Protein AF-A0A0F7PPS0-F1 (afdb_monomer_lite)

Foldseek 3Di:
DCPPDDAQDPDDQQAPVDDPVVLCVQLVDQEAEAQQDDDDCRSHDPDDRSHDPQRYFHCHPQWTDHRPDIDHNHHSVNVVVVCVVPDDDPDGDDHDD

pLDDT: mean 84.07, std 13.5, range [44.5, 96.5]

Radius of gyration: 14.67 Å; chains: 1; bounding box: 30×31×29 Å

Structure (mmCIF, N/CA/C/O backbone):
data_AF-A0A0F7PPS0-F1
#
_entry.id   AF-A0A0F7PPS0-F1
#
loop_
_atom_site.group_PDB
_atom_site.id
_atom_site.type_symbol
_atom_site.label_atom_id
_atom_site.label_alt_id
_atom_site.label_comp_id
_atom_site.label_asym_id
_atom_site.label_entity_id
_atom_site.label_seq_id
_atom_site.pdbx_PDB_ins_code
_atom_site.Cartn_x
_atom_site.Cartn_y
_atom_site.Cartn_z
_atom_site.occupancy
_atom_site.B_iso_or_equiv
_atom_site.auth_seq_id
_atom_site.auth_comp_id
_atom_site.auth_asym_id
_atom_site.auth_atom_id
_atom_site.pdbx_PDB_model_num
ATOM 1 N N . MET A 1 1 ? -1.824 -10.178 12.443 1.00 56.28 1 MET A N 1
ATOM 2 C CA . MET A 1 1 ? -2.468 -10.982 11.378 1.00 56.28 1 MET A CA 1
ATOM 3 C C . MET A 1 1 ? -1.495 -11.593 10.350 1.00 56.28 1 MET A C 1
ATOM 5 O O . MET A 1 1 ? -1.662 -12.764 10.025 1.00 56.28 1 MET A O 1
ATOM 9 N N . PHE A 1 2 ? -0.486 -10.861 9.846 1.00 63.50 2 PHE A N 1
ATOM 10 C CA . PHE A 1 2 ? 0.463 -11.375 8.828 1.00 63.50 2 PHE A CA 1
ATOM 11 C C . PHE A 1 2 ? 1.795 -11.916 9.378 1.00 63.50 2 PHE A C 1
ATOM 13 O O . PHE A 1 2 ? 2.488 -12.662 8.692 1.00 63.50 2 PHE A O 1
ATOM 20 N N . ALA A 1 3 ? 2.156 -11.570 10.618 1.00 55.62 3 ALA A N 1
ATOM 21 C CA . ALA A 1 3 ? 3.383 -12.051 11.247 1.00 55.62 3 ALA A CA 1
ATOM 22 C C . ALA A 1 3 ? 3.367 -13.587 11.369 1.00 55.62 3 ALA A C 1
ATOM 24 O O . ALA A 1 3 ? 2.439 -14.157 11.941 1.00 55.62 3 ALA A O 1
ATOM 25 N N . GLY A 1 4 ? 4.383 -14.245 10.803 1.00 68.38 4 GLY A N 1
ATOM 26 C CA . GLY A 1 4 ? 4.528 -15.706 10.805 1.00 68.38 4 GLY A CA 1
ATOM 27 C C . GLY A 1 4 ? 3.900 -16.438 9.612 1.00 68.38 4 GLY A C 1
ATOM 28 O O . GLY A 1 4 ? 4.051 -17.654 9.519 1.00 68.38 4 GLY A O 1
ATOM 29 N N . LYS A 1 5 ? 3.234 -15.736 8.682 1.00 72.81 5 LYS A N 1
ATOM 30 C CA . LYS A 1 5 ? 2.750 -16.324 7.423 1.00 72.81 5 LYS A CA 1
ATOM 31 C C . LYS A 1 5 ? 3.677 -15.946 6.272 1.00 72.81 5 LYS A C 1
ATOM 33 O O . LYS A 1 5 ? 3.924 -14.767 6.039 1.00 72.81 5 LYS A O 1
ATOM 38 N N . VAL A 1 6 ? 4.143 -16.942 5.522 1.00 73.69 6 VAL A N 1
ATOM 39 C CA . VAL A 1 6 ? 4.791 -16.713 4.225 1.00 73.69 6 VAL A CA 1
ATOM 40 C C . VAL A 1 6 ? 3.680 -16.572 3.193 1.00 73.69 6 VAL A C 1
ATOM 42 O O . VAL A 1 6 ? 3.053 -17.557 2.810 1.00 73.69 6 VAL A O 1
ATOM 45 N N . LEU A 1 7 ? 3.388 -15.333 2.808 1.00 80.69 7 LEU A N 1
ATOM 46 C CA . LEU A 1 7 ? 2.496 -15.045 1.692 1.00 80.69 7 LEU A CA 1
ATOM 47 C C . LEU A 1 7 ? 3.328 -14.944 0.412 1.00 80.69 7 LEU A C 1
ATOM 49 O O . LEU A 1 7 ? 4.420 -14.373 0.456 1.00 80.69 7 LEU A O 1
ATOM 53 N N . PRO A 1 8 ? 2.842 -15.476 -0.717 1.00 86.12 8 PRO A N 1
ATOM 54 C CA . PRO A 1 8 ? 3.508 -15.276 -1.991 1.00 86.12 8 PRO A CA 1
ATOM 55 C C . PRO A 1 8 ? 3.441 -13.791 -2.357 1.00 86.12 8 PRO A C 1
ATOM 57 O O . PRO A 1 8 ? 2.364 -13.235 -2.569 1.00 86.12 8 PRO A O 1
ATOM 60 N N . LEU A 1 9 ? 4.604 -13.145 -2.376 1.00 88.44 9 LEU A N 1
ATOM 61 C CA . LEU A 1 9 ? 4.774 -11.771 -2.830 1.00 88.44 9 LEU A CA 1
ATOM 62 C C . LEU A 1 9 ? 5.255 -11.803 -4.276 1.00 88.44 9 LEU A C 1
ATOM 64 O O . LEU A 1 9 ? 6.084 -12.637 -4.625 1.00 88.44 9 LEU A O 1
ATOM 68 N N . ILE A 1 10 ? 4.758 -10.880 -5.095 1.00 90.88 10 ILE A N 1
ATOM 69 C CA . ILE A 1 10 ? 5.207 -10.756 -6.485 1.00 90.88 10 ILE A CA 1
ATOM 70 C C . ILE A 1 10 ? 6.548 -10.014 -6.587 1.00 90.88 10 ILE A C 1
ATOM 72 O O . ILE A 1 10 ? 7.325 -10.306 -7.479 1.00 90.88 10 ILE A O 1
ATOM 76 N N . GLY A 1 11 ? 6.864 -9.102 -5.657 1.00 90.81 11 GLY A N 1
ATOM 77 C CA . GLY A 1 11 ? 8.129 -8.362 -5.654 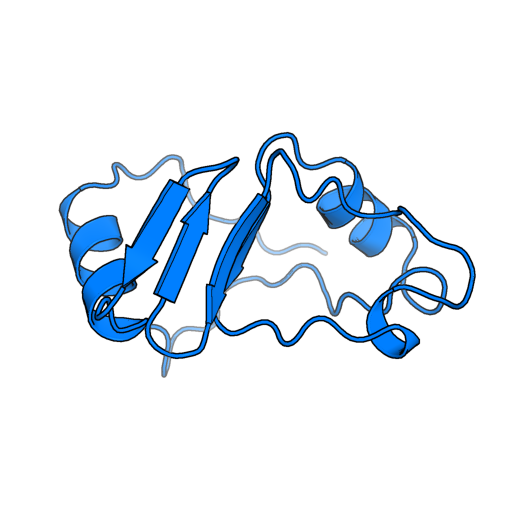1.00 90.81 11 GLY A CA 1
ATOM 78 C C . GLY A 1 11 ? 8.064 -7.047 -4.876 1.00 90.81 11 GLY A C 1
ATOM 79 O O . GLY A 1 11 ? 7.103 -6.788 -4.147 1.00 90.81 11 GLY A O 1
ATOM 80 N N . THR A 1 12 ? 9.087 -6.206 -5.051 1.00 90.88 12 THR A N 1
ATOM 81 C CA . THR A 1 12 ? 9.174 -4.867 -4.446 1.00 90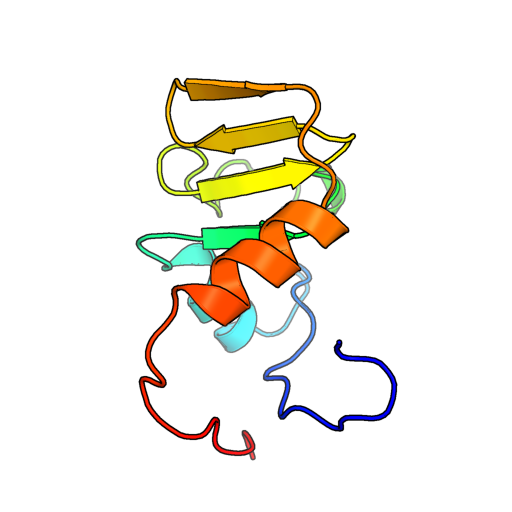.88 12 THR A CA 1
ATOM 82 C C . THR A 1 12 ? 8.913 -3.801 -5.501 1.00 90.88 12 THR A C 1
ATOM 84 O O . THR A 1 12 ? 9.631 -3.713 -6.496 1.00 90.88 12 THR A O 1
ATOM 87 N N . TYR A 1 13 ? 7.914 -2.952 -5.271 1.00 88.88 13 TYR A N 1
ATOM 88 C CA . TYR A 1 13 ? 7.664 -1.804 -6.136 1.00 88.88 13 TYR A CA 1
ATOM 89 C C . TYR A 1 13 ? 8.724 -0.717 -5.906 1.00 88.88 13 TYR A C 1
ATOM 91 O O . TYR A 1 13 ? 8.841 -0.177 -4.807 1.00 88.88 13 TYR A O 1
ATOM 99 N N . LEU A 1 14 ? 9.478 -0.395 -6.958 1.00 87.56 14 LEU A N 1
ATOM 100 C CA . LEU A 1 14 ? 10.500 0.663 -6.979 1.00 87.56 14 LEU A CA 1
ATOM 101 C C . LEU A 1 14 ? 10.231 1.681 -8.105 1.00 87.56 14 LEU A C 1
ATOM 103 O O . LEU A 1 14 ? 11.152 2.332 -8.602 1.00 87.56 14 LEU A O 1
ATOM 107 N N . GLY A 1 15 ? 8.974 1.779 -8.554 1.00 83.12 15 GLY A N 1
ATOM 108 C CA . GLY A 1 15 ? 8.599 2.556 -9.734 1.00 83.12 15 GLY A CA 1
ATOM 109 C C . GLY A 1 15 ? 9.380 2.122 -10.975 1.00 83.12 15 GLY A C 1
ATOM 110 O O . GLY A 1 15 ? 9.675 0.940 -11.162 1.00 83.12 15 GLY A O 1
ATOM 111 N N . SER A 1 16 ? 9.775 3.094 -11.797 1.00 82.00 16 SER A N 1
ATOM 112 C CA . SER A 1 16 ? 10.539 2.862 -13.030 1.00 82.00 16 SER A CA 1
ATOM 113 C C . SER A 1 16 ? 11.943 2.279 -12.817 1.00 82.00 16 SER A C 1
ATOM 115 O O . SER A 1 16 ? 12.551 1.812 -13.777 1.00 82.00 16 SER A O 1
ATOM 117 N N . ALA A 1 17 ? 12.461 2.290 -11.583 1.00 84.56 17 ALA A N 1
ATOM 118 C CA . ALA A 1 17 ? 13.747 1.687 -11.234 1.00 84.56 17 ALA A CA 1
ATOM 119 C C . ALA A 1 17 ? 13.643 0.189 -10.882 1.00 84.56 17 ALA A C 1
ATOM 121 O O . ALA A 1 17 ? 14.670 -0.458 -10.673 1.00 84.56 17 ALA A O 1
ATOM 122 N N . GLY A 1 18 ? 12.425 -0.350 -10.773 1.00 86.69 18 GLY A N 1
ATOM 123 C CA . GLY A 1 18 ? 12.170 -1.749 -10.440 1.00 86.69 18 GLY A CA 1
ATOM 124 C C . GLY A 1 18 ? 11.866 -2.629 -11.648 1.00 86.69 18 GLY A C 1
ATOM 125 O O . GLY A 1 18 ? 12.067 -2.266 -12.805 1.00 86.69 18 GLY A O 1
ATOM 126 N N . GLU A 1 19 ? 11.343 -3.817 -11.363 1.00 90.44 19 GLU A N 1
ATOM 127 C CA . GLU A 1 19 ? 10.901 -4.749 -12.394 1.00 90.44 19 GLU A CA 1
ATOM 128 C C . GLU A 1 19 ? 9.609 -4.265 -13.063 1.00 90.44 19 GLU A C 1
ATOM 130 O O . GLU A 1 19 ? 8.609 -3.985 -12.398 1.00 90.44 19 GLU A O 1
ATOM 135 N N . ALA A 1 20 ? 9.605 -4.219 -14.398 1.00 90.50 20 ALA A N 1
ATOM 136 C CA . ALA A 1 20 ? 8.499 -3.656 -15.176 1.00 90.50 20 ALA A CA 1
ATOM 137 C C . ALA A 1 20 ? 7.150 -4.346 -14.919 1.00 90.50 20 ALA A C 1
ATOM 139 O O . ALA A 1 20 ? 6.113 -3.690 -14.926 1.00 90.50 20 ALA A O 1
ATOM 140 N N . HIS A 1 21 ? 7.148 -5.658 -14.668 1.00 91.38 21 HIS A N 1
ATOM 141 C CA . HIS A 1 21 ? 5.916 -6.398 -14.397 1.00 91.38 21 HIS A CA 1
ATOM 142 C C . HIS A 1 21 ? 5.304 -6.036 -13.028 1.00 91.38 21 HIS A C 1
ATOM 144 O O . HIS A 1 21 ? 4.082 -5.997 -12.900 1.00 91.38 21 HIS A O 1
ATOM 150 N N . ILE A 1 22 ? 6.138 -5.693 -12.037 1.00 91.88 22 ILE A N 1
ATOM 151 C CA . ILE A 1 22 ? 5.700 -5.204 -10.721 1.00 91.88 22 ILE A CA 1
ATOM 152 C C . ILE A 1 22 ? 5.153 -3.791 -10.837 1.00 91.88 22 ILE A C 1
ATOM 154 O O . ILE A 1 22 ? 4.085 -3.503 -10.301 1.00 91.88 22 ILE A O 1
ATOM 158 N N . ALA A 1 23 ? 5.864 -2.922 -11.559 1.00 90.12 23 ALA A N 1
ATOM 159 C CA . ALA A 1 23 ? 5.382 -1.578 -11.845 1.00 90.12 23 ALA A CA 1
ATOM 160 C C . ALA A 1 23 ? 4.014 -1.642 -12.536 1.00 90.12 23 ALA A C 1
ATOM 162 O O . ALA A 1 23 ? 3.061 -1.052 -12.044 1.00 90.12 23 ALA A O 1
ATOM 163 N N . HIS A 1 24 ? 3.873 -2.464 -13.580 1.00 90.88 24 HIS A N 1
ATOM 164 C CA . HIS A 1 24 ? 2.603 -2.641 -14.279 1.00 90.88 24 HIS A CA 1
ATOM 165 C C . HIS A 1 24 ? 1.472 -3.103 -13.351 1.00 90.88 24 HIS A C 1
ATOM 167 O O . HIS A 1 24 ? 0.423 -2.470 -13.340 1.00 90.88 24 HIS A O 1
ATOM 173 N N . ALA A 1 25 ? 1.691 -4.139 -12.531 1.00 91.75 25 ALA A N 1
ATOM 174 C CA . ALA A 1 25 ? 0.672 -4.658 -11.613 1.00 91.75 25 ALA A CA 1
ATOM 175 C C . ALA A 1 25 ? 0.156 -3.606 -10.610 1.00 91.75 25 ALA A C 1
ATOM 177 O O . ALA A 1 25 ? -1.012 -3.640 -10.226 1.00 91.75 25 ALA A O 1
ATOM 178 N N . ILE A 1 26 ? 1.019 -2.681 -10.185 1.00 91.81 26 ILE A N 1
ATOM 179 C CA . ILE A 1 26 ? 0.668 -1.604 -9.252 1.00 91.81 26 ILE A CA 1
ATOM 180 C C . ILE A 1 26 ? 0.026 -0.418 -9.980 1.00 91.81 26 ILE A C 1
ATOM 182 O O . ILE A 1 26 ? -0.985 0.118 -9.530 1.00 91.81 26 ILE A O 1
ATOM 186 N N . GLU A 1 27 ? 0.609 0.002 -11.098 1.00 90.44 27 GLU A N 1
ATOM 187 C CA . GLU A 1 27 ? 0.234 1.214 -11.832 1.00 90.44 27 GLU A CA 1
ATOM 188 C C . GLU A 1 27 ? -1.047 1.035 -12.654 1.00 90.44 27 GLU A C 1
ATOM 190 O O . GLU A 1 27 ? -1.777 2.000 -12.876 1.00 90.44 27 GLU A O 1
ATOM 195 N N . SER A 1 28 ? -1.362 -0.194 -13.075 1.00 91.31 28 SER A N 1
ATOM 196 C CA . SER A 1 28 ? -2.589 -0.508 -13.814 1.00 91.31 28 SER A CA 1
ATOM 197 C C . SER A 1 28 ? -3.779 -0.867 -12.920 1.00 91.31 28 SER A C 1
ATOM 199 O O . SER A 1 28 ? -4.821 -1.257 -13.446 1.00 91.31 28 SER A O 1
ATOM 201 N N . ALA A 1 29 ? -3.631 -0.814 -11.593 1.00 92.00 29 ALA A N 1
ATOM 202 C CA . ALA A 1 29 ? -4.698 -1.176 -10.670 1.00 92.00 29 ALA A CA 1
ATOM 203 C C . ALA A 1 29 ? -5.882 -0.200 -10.793 1.00 92.00 29 ALA A C 1
ATOM 205 O O . ALA A 1 29 ? -5.726 1.019 -10.704 1.00 92.00 29 ALA A O 1
ATOM 206 N N . ASP A 1 30 ? -7.085 -0.746 -10.953 1.00 92.25 30 ASP A N 1
ATOM 207 C CA . ASP A 1 30 ? -8.339 0.014 -10.948 1.00 92.25 30 ASP A CA 1
ATOM 208 C C . ASP A 1 30 ? -8.769 0.432 -9.532 1.00 92.25 30 ASP A C 1
ATOM 210 O O . ASP A 1 30 ? -9.559 1.362 -9.378 1.00 92.25 30 ASP A O 1
ATOM 214 N N . CYS A 1 31 ? -8.213 -0.214 -8.504 1.00 92.69 31 CYS A N 1
ATOM 215 C CA . CYS A 1 31 ? -8.284 0.190 -7.108 1.00 92.69 31 CYS A CA 1
ATOM 216 C C . CYS A 1 31 ? -7.019 -0.245 -6.354 1.00 92.69 31 CYS A C 1
ATOM 218 O O . CYS A 1 31 ? -6.825 -1.429 -6.072 1.00 92.69 31 CYS A O 1
ATOM 220 N N . LEU A 1 32 ? -6.149 0.709 -6.002 1.00 93.56 32 LEU A N 1
ATOM 221 C CA . LEU A 1 32 ? -4.909 0.405 -5.282 1.00 93.56 32 LEU A CA 1
ATOM 222 C C . LEU A 1 32 ? -5.078 0.592 -3.769 1.00 93.56 32 LEU A C 1
ATOM 224 O O . LEU A 1 32 ? -5.226 1.718 -3.291 1.00 93.56 32 LEU A O 1
ATOM 228 N N . LEU A 1 33 ? -4.987 -0.498 -3.004 1.00 93.88 33 LEU A N 1
ATOM 229 C CA . LEU A 1 33 ? -4.993 -0.469 -1.539 1.00 93.88 33 LEU A CA 1
ATOM 230 C C . LEU A 1 33 ? -3.572 -0.259 -0.987 1.00 93.88 33 LEU A C 1
ATOM 232 O O . LEU A 1 33 ? -2.729 -1.153 -1.026 1.00 93.88 33 LEU A O 1
ATOM 236 N N . MET A 1 34 ? -3.314 0.927 -0.442 1.00 93.75 34 MET A N 1
ATOM 237 C CA . MET A 1 34 ? -2.012 1.361 0.063 1.00 93.75 34 MET A CA 1
ATOM 238 C C . MET A 1 34 ? -1.999 1.351 1.597 1.00 93.75 34 MET A C 1
ATOM 240 O O . MET A 1 34 ? -2.466 2.290 2.246 1.00 93.75 34 MET A O 1
ATOM 244 N N . LEU A 1 35 ? -1.446 0.289 2.182 1.00 93.75 35 LEU A N 1
ATOM 245 C CA . LEU A 1 35 ? -1.405 0.065 3.630 1.00 93.75 35 LEU A CA 1
ATOM 246 C C . LEU A 1 35 ? -0.087 0.567 4.233 1.00 93.75 35 LEU A C 1
ATOM 248 O O . LEU A 1 35 ? 0.960 -0.041 4.027 1.00 93.75 35 LEU A O 1
ATOM 252 N N . GLY A 1 36 ? -0.123 1.675 4.974 1.00 91.94 36 GLY A N 1
ATOM 253 C CA . GLY A 1 36 ? 1.059 2.254 5.625 1.00 91.94 36 GLY A CA 1
ATOM 254 C C . GLY A 1 36 ? 2.101 2.823 4.657 1.00 91.94 36 GLY A C 1
ATOM 255 O O 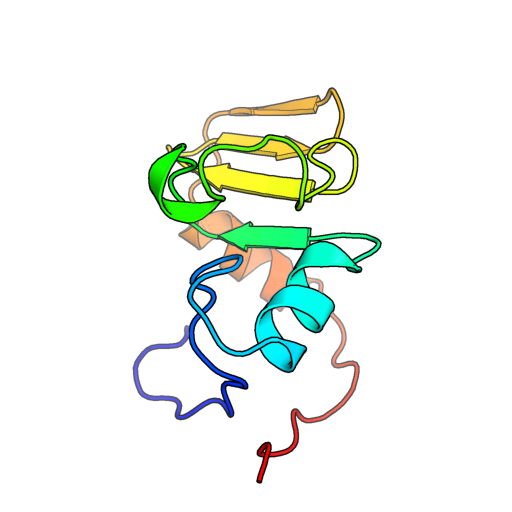. GLY A 1 36 ? 3.246 3.040 5.046 1.00 91.94 36 GLY A O 1
ATOM 256 N N . VAL A 1 37 ? 1.731 3.055 3.395 1.00 89.88 37 VAL A N 1
ATOM 257 C CA . VAL A 1 37 ? 2.654 3.552 2.370 1.00 89.88 37 VAL A CA 1
ATOM 258 C C . VAL A 1 37 ? 2.851 5.055 2.532 1.00 89.88 37 VAL A C 1
ATOM 260 O O . VAL A 1 37 ? 1.906 5.833 2.409 1.00 89.88 37 VAL A O 1
ATOM 263 N N . ILE A 1 38 ? 4.100 5.464 2.746 1.00 86.88 38 ILE A N 1
ATOM 264 C CA . ILE A 1 38 ? 4.508 6.867 2.668 1.00 86.88 38 ILE A CA 1
ATOM 265 C C . ILE A 1 38 ? 4.719 7.212 1.198 1.00 86.88 38 ILE A C 1
ATOM 267 O O . ILE A 1 38 ? 5.520 6.580 0.508 1.00 86.88 38 ILE A O 1
ATOM 271 N N . VAL A 1 39 ? 3.996 8.219 0.717 1.00 76.75 39 VAL A N 1
ATOM 272 C CA . VAL A 1 39 ? 4.128 8.682 -0.662 1.00 76.75 39 VAL A CA 1
ATOM 273 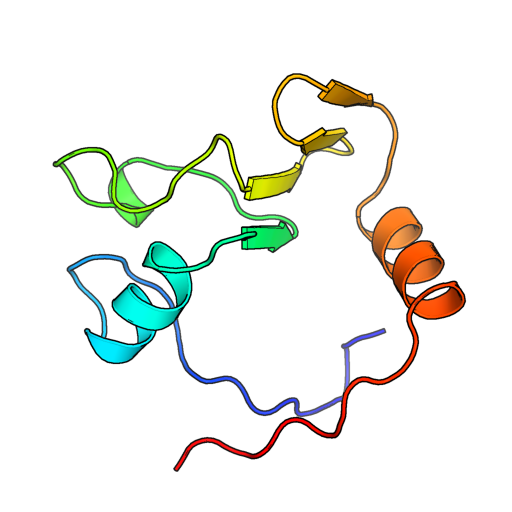C C . VAL A 1 39 ? 5.289 9.674 -0.743 1.00 76.75 39 VAL A C 1
ATOM 275 O O . VAL A 1 39 ? 5.251 10.700 -0.070 1.00 76.75 39 VAL A O 1
ATOM 278 N N . SER A 1 40 ? 6.313 9.384 -1.548 1.00 70.06 40 SER A N 1
ATOM 279 C CA . SER A 1 40 ? 7.448 10.287 -1.780 1.00 70.06 40 SER A CA 1
ATOM 280 C C . SER A 1 40 ? 7.852 10.311 -3.255 1.00 70.06 40 SER A C 1
ATOM 282 O O . SER A 1 40 ? 7.770 9.294 -3.943 1.00 70.06 40 SER A O 1
ATOM 284 N N . ASP A 1 41 ? 8.341 11.455 -3.733 1.00 63.22 41 ASP A N 1
ATOM 285 C CA . ASP A 1 41 ? 8.766 11.637 -5.131 1.00 63.22 41 ASP A CA 1
ATOM 286 C C . ASP A 1 41 ? 9.885 10.658 -5.547 1.00 63.22 41 ASP A C 1
ATOM 288 O O . ASP A 1 41 ? 9.996 10.275 -6.710 1.00 63.22 41 ASP A O 1
ATOM 292 N N . THR A 1 42 ? 10.682 10.177 -4.588 1.00 54.88 42 THR A N 1
ATOM 293 C CA . THR A 1 42 ? 11.726 9.162 -4.799 1.00 54.88 42 THR A CA 1
ATOM 294 C C . THR A 1 42 ? 11.161 7.774 -5.095 1.00 54.88 42 THR A C 1
ATOM 296 O O . THR A 1 42 ? 11.776 7.016 -5.840 1.00 54.88 42 THR A O 1
ATOM 299 N N . ASN A 1 43 ? 9.994 7.438 -4.538 1.00 55.91 43 ASN A N 1
ATOM 300 C CA . ASN A 1 43 ? 9.362 6.127 -4.701 1.00 55.91 43 ASN A CA 1
ATOM 301 C C . ASN A 1 43 ? 8.557 6.015 -6.008 1.00 55.91 43 ASN A C 1
ATOM 303 O O . ASN A 1 43 ? 8.252 4.906 -6.443 1.00 55.91 43 ASN A O 1
ATOM 307 N N . PHE A 1 44 ? 8.208 7.145 -6.632 1.00 58.62 44 PHE A N 1
ATOM 308 C CA . PHE A 1 44 ? 7.384 7.189 -7.850 1.00 58.62 44 PHE A CA 1
ATOM 309 C C . PHE A 1 44 ? 8.113 7.764 -9.070 1.00 58.62 44 PHE A C 1
ATOM 311 O O . PHE A 1 44 ? 7.514 7.869 -10.137 1.00 58.62 44 PHE A O 1
ATOM 318 N N . GLY A 1 45 ? 9.407 8.077 -8.937 1.00 53.12 45 GLY A N 1
ATOM 319 C CA . GLY A 1 45 ? 10.225 8.636 -10.009 1.00 53.12 45 GLY A CA 1
ATOM 320 C C . GLY A 1 45 ? 9.959 10.126 -10.261 1.00 53.12 45 GLY A C 1
ATOM 321 O O . GLY A 1 45 ? 8.885 10.659 -10.002 1.00 53.12 45 GLY A O 1
ATOM 322 N N . VAL A 1 46 ? 10.961 10.816 -10.814 1.00 44.50 46 VAL A N 1
ATOM 323 C CA . VAL A 1 46 ? 11.014 12.282 -11.030 1.00 44.50 46 VAL A CA 1
ATOM 324 C C . VAL A 1 46 ? 10.067 12.768 -12.153 1.00 44.50 46 VAL A C 1
ATOM 326 O O . VAL A 1 46 ? 10.231 13.843 -12.720 1.00 44.50 46 VAL A O 1
ATOM 329 N N . SER A 1 47 ? 9.068 11.987 -12.553 1.00 46.97 47 SER A N 1
ATOM 330 C CA . SER A 1 47 ? 8.140 12.347 -13.631 1.00 46.97 47 SER A CA 1
ATOM 331 C C . SER A 1 47 ? 6.758 11.828 -13.274 1.00 46.97 47 SER A C 1
ATOM 333 O O . SER A 1 47 ? 6.495 10.634 -13.313 1.00 46.97 47 SER A O 1
ATOM 335 N N . GLY A 1 48 ? 5.912 12.750 -12.817 1.00 48.88 48 GLY A N 1
ATOM 336 C CA . GLY A 1 48 ? 4.664 12.445 -12.138 1.00 48.88 48 GLY A CA 1
ATOM 337 C C . GLY A 1 48 ? 3.680 11.568 -12.918 1.00 48.88 48 GLY A C 1
ATOM 338 O O . GLY A 1 48 ? 3.548 11.676 -14.134 1.00 48.88 48 GLY A O 1
ATOM 339 N N . ARG A 1 49 ? 2.892 10.832 -12.120 1.00 58.72 49 ARG A N 1
ATOM 340 C CA . ARG A 1 49 ? 1.679 10.052 -12.444 1.00 58.72 49 ARG A CA 1
ATOM 341 C C . ARG A 1 49 ? 1.893 8.653 -13.025 1.00 58.72 49 ARG A C 1
ATOM 343 O O . ARG A 1 49 ? 1.419 8.370 -14.116 1.00 58.72 49 ARG A O 1
ATOM 350 N N . ASN A 1 50 ? 2.438 7.756 -12.210 1.00 69.94 50 ASN A N 1
ATOM 351 C CA . ASN A 1 50 ? 2.296 6.318 -12.446 1.00 69.94 50 ASN A CA 1
ATOM 352 C C . ASN A 1 50 ? 1.120 5.692 -11.671 1.00 69.94 50 ASN A C 1
ATOM 354 O O . ASN A 1 50 ? 0.473 4.785 -12.172 1.00 69.94 50 ASN A O 1
ATOM 358 N N . ILE A 1 51 ? 0.760 6.223 -10.497 1.00 83.56 51 ILE A N 1
ATOM 359 C CA . ILE A 1 51 ? -0.376 5.726 -9.702 1.00 83.56 51 ILE A CA 1
ATOM 360 C C . ILE A 1 51 ? -1.528 6.730 -9.737 1.00 83.56 51 ILE A C 1
ATOM 362 O O . ILE A 1 51 ? -1.344 7.907 -9.401 1.00 83.56 51 ILE A O 1
ATOM 366 N N . ASP A 1 52 ? -2.727 6.272 -10.105 1.00 87.25 52 ASP A N 1
ATOM 367 C CA . ASP A 1 52 ? -3.933 7.095 -10.029 1.00 87.25 52 ASP A CA 1
ATOM 368 C C . ASP A 1 52 ? -4.425 7.203 -8.579 1.00 87.25 52 ASP A C 1
ATOM 370 O O . ASP A 1 52 ? -5.069 6.320 -8.017 1.00 87.25 52 ASP A O 1
ATOM 374 N N . MET A 1 53 ? -4.132 8.341 -7.952 1.00 86.31 53 MET A N 1
ATOM 375 C CA . MET A 1 53 ? -4.541 8.611 -6.574 1.00 86.31 53 MET A CA 1
ATOM 376 C C . MET A 1 53 ? -6.051 8.796 -6.390 1.00 86.31 53 MET A C 1
ATOM 378 O O . MET A 1 53 ? -6.510 8.847 -5.246 1.00 86.31 53 MET A O 1
ATOM 382 N N . ARG A 1 54 ? -6.821 8.935 -7.477 1.00 87.44 54 ARG A N 1
ATOM 383 C CA . ARG A 1 54 ? -8.287 9.046 -7.418 1.00 87.44 54 ARG A CA 1
ATOM 384 C C . ARG A 1 54 ? -8.945 7.699 -7.167 1.00 87.44 54 ARG A C 1
ATOM 386 O O . ARG A 1 54 ? -10.010 7.666 -6.558 1.00 87.44 54 ARG A O 1
ATOM 393 N N . THR A 1 55 ? -8.309 6.626 -7.621 1.00 90.00 55 THR A N 1
ATOM 394 C CA . THR A 1 55 ? -8.776 5.250 -7.455 1.00 90.00 55 THR A CA 1
ATOM 395 C C . THR A 1 55 ? -8.048 4.514 -6.330 1.00 90.00 55 THR A C 1
ATOM 397 O O . THR A 1 55 ? -8.344 3.355 -6.068 1.00 90.00 55 THR A O 1
ATOM 400 N N . SER A 1 56 ? -7.124 5.165 -5.613 1.00 92.56 56 SER A N 1
ATOM 401 C CA . SER A 1 56 ? -6.427 4.539 -4.487 1.00 92.56 56 SER A CA 1
ATOM 402 C C . SER A 1 56 ? -7.157 4.705 -3.151 1.00 92.56 56 SER A C 1
ATOM 404 O O . SER A 1 56 ? -7.774 5.735 -2.863 1.00 92.56 56 SER A O 1
ATOM 406 N N . ILE A 1 57 ? -7.039 3.676 -2.311 1.00 95.19 57 ILE A N 1
ATOM 407 C CA . ILE A 1 57 ? -7.391 3.696 -0.889 1.00 95.19 57 ILE A CA 1
ATOM 408 C C . ILE A 1 57 ? -6.081 3.808 -0.113 1.00 95.19 57 ILE A C 1
ATOM 410 O O . ILE A 1 57 ? -5.268 2.885 -0.127 1.00 95.19 57 ILE A O 1
ATOM 414 N N . ARG A 1 58 ? -5.857 4.930 0.570 1.00 94.00 58 ARG A N 1
ATOM 415 C CA . ARG A 1 58 ? -4.629 5.183 1.338 1.00 94.00 58 ARG A CA 1
ATOM 416 C C . ARG A 1 58 ? -4.895 5.088 2.824 1.00 94.00 58 ARG A C 1
ATOM 418 O O . ARG A 1 58 ? -5.814 5.732 3.314 1.00 94.00 58 ARG A O 1
ATOM 425 N N . VAL A 1 59 ? -4.066 4.328 3.529 1.00 95.88 59 VAL A N 1
ATOM 426 C CA . VAL A 1 59 ? -4.187 4.095 4.969 1.00 95.88 59 VAL A CA 1
ATOM 427 C C . VAL A 1 59 ? -2.870 4.478 5.619 1.00 95.88 59 VAL A C 1
ATOM 429 O O . VAL A 1 59 ? -1.906 3.716 5.584 1.00 95.88 59 VAL A O 1
ATOM 432 N N . LEU A 1 60 ? -2.804 5.680 6.176 1.00 93.88 60 LEU A N 1
ATOM 433 C CA . LEU A 1 60 ? -1.593 6.217 6.791 1.00 93.88 60 LEU A CA 1
ATOM 434 C C . LEU A 1 60 ? -1.989 7.172 7.914 1.00 93.88 60 LEU A C 1
ATOM 436 O O . LEU A 1 60 ? -3.023 7.824 7.828 1.00 93.88 60 LEU A O 1
ATOM 440 N N . ASP A 1 61 ? -1.173 7.244 8.965 1.00 93.06 61 ASP A N 1
ATOM 441 C CA . ASP A 1 61 ? -1.342 8.217 10.053 1.00 93.06 61 ASP A CA 1
ATOM 442 C C . ASP A 1 61 ? -2.754 8.214 10.673 1.00 93.06 61 ASP A C 1
ATOM 444 O O . ASP A 1 61 ? -3.430 9.232 10.807 1.00 93.06 61 ASP A O 1
ATOM 448 N N . ARG A 1 62 ? -3.246 7.004 10.975 1.00 95.12 62 ARG A N 1
ATOM 449 C CA . ARG A 1 62 ? -4.599 6.757 11.508 1.00 95.12 62 ARG A CA 1
ATOM 450 C C . ARG A 1 62 ? -5.730 7.365 10.662 1.00 95.12 62 ARG A C 1
ATOM 452 O O . ARG A 1 62 ? -6.786 7.710 11.189 1.00 95.12 62 ARG A O 1
ATOM 459 N N . THR A 1 63 ? -5.504 7.508 9.363 1.00 95.44 63 THR A N 1
ATOM 460 C CA . THR A 1 63 ? -6.454 8.108 8.433 1.00 95.44 63 THR A CA 1
ATOM 461 C C . THR A 1 63 ? -6.605 7.217 7.211 1.00 95.44 63 THR A C 1
ATOM 463 O O . THR A 1 63 ? -5.616 6.773 6.622 1.00 95.44 63 THR A O 1
ATOM 466 N N . VAL A 1 64 ? -7.854 6.973 6.814 1.00 96.31 64 VAL A N 1
ATOM 467 C CA . VAL A 1 64 ? -8.177 6.332 5.536 1.00 96.31 64 VAL A CA 1
ATOM 468 C C . VAL A 1 64 ? -8.656 7.398 4.562 1.00 96.31 64 VAL A C 1
ATOM 470 O O . VAL A 1 64 ? -9.590 8.142 4.857 1.00 96.31 64 VAL A O 1
ATOM 473 N N . VAL A 1 65 ? -8.026 7.474 3.393 1.00 94.38 65 VAL A N 1
ATOM 474 C CA . VAL A 1 65 ? -8.418 8.374 2.306 1.00 94.38 65 VAL A CA 1
ATOM 475 C C . VAL A 1 65 ? -8.841 7.544 1.106 1.00 94.38 65 VAL A C 1
ATOM 477 O O . VAL A 1 65 ? -8.077 6.701 0.640 1.00 94.38 65 VAL A O 1
ATOM 480 N N . PHE A 1 66 ? -10.038 7.806 0.593 1.00 91.69 66 PHE A N 1
ATOM 481 C CA . PHE A 1 66 ? -10.567 7.158 -0.603 1.00 91.69 66 PHE A CA 1
ATOM 482 C C . PHE A 1 66 ? -11.322 8.176 -1.456 1.00 91.69 66 PHE A C 1
ATOM 484 O O . PHE A 1 66 ? -12.291 8.790 -1.002 1.00 91.69 66 PHE A O 1
ATOM 491 N N . GLY A 1 67 ? -10.861 8.387 -2.691 1.00 87.38 67 GLY A N 1
ATOM 492 C CA . GLY A 1 67 ? -11.380 9.447 -3.553 1.00 87.38 67 GLY A CA 1
ATOM 493 C C . GLY A 1 67 ? -11.299 10.818 -2.868 1.00 87.38 67 GLY A C 1
ATOM 494 O O . GLY A 1 67 ? -10.211 11.303 -2.562 1.00 87.38 67 GLY A O 1
ATOM 495 N N . HIS A 1 68 ? -12.459 11.428 -2.611 1.00 87.88 68 HIS A N 1
ATOM 496 C CA . HIS A 1 68 ? -12.584 12.717 -1.913 1.00 87.88 68 HIS A CA 1
ATOM 497 C C . HIS A 1 68 ? -12.968 12.575 -0.430 1.00 87.88 68 HIS A C 1
ATOM 499 O O . HIS A 1 68 ? -13.202 13.580 0.241 1.00 87.88 68 HIS A O 1
ATOM 505 N N . HIS A 1 69 ? -13.061 11.347 0.082 1.00 93.06 69 HIS A N 1
ATOM 506 C CA . HIS A 1 69 ? -13.453 11.066 1.458 1.00 93.06 69 HIS A CA 1
ATOM 507 C C . HIS A 1 69 ? -12.234 10.829 2.341 1.00 93.06 69 HIS A C 1
ATOM 509 O O . HIS A 1 69 ? -11.266 10.178 1.940 1.00 93.06 69 HIS A O 1
ATOM 515 N N . LEU A 1 70 ? -12.322 11.345 3.563 1.00 94.31 70 LEU A N 1
ATOM 516 C CA . LEU A 1 70 ? -11.323 11.193 4.606 1.00 94.31 70 LEU A CA 1
ATOM 517 C C . LEU A 1 70 ? -12.016 10.666 5.861 1.00 94.31 70 LEU A C 1
ATOM 519 O O . LEU A 1 70 ? -12.986 11.258 6.334 1.00 94.31 70 LEU A O 1
ATOM 523 N N . TYR A 1 71 ? -11.503 9.559 6.384 1.00 96.25 71 TYR A N 1
ATOM 524 C CA . TYR A 1 71 ? -11.978 8.904 7.597 1.00 96.25 71 TYR A CA 1
ATOM 525 C C . TYR A 1 71 ? -10.864 8.986 8.645 1.00 96.25 71 TYR A C 1
ATOM 527 O O . TYR A 1 71 ? -9.899 8.217 8.566 1.00 96.25 71 TYR A O 1
ATOM 535 N N . PRO A 1 72 ? -10.938 9.954 9.573 1.00 96.50 72 PRO A N 1
ATOM 536 C CA . PRO A 1 72 ? -9.924 10.123 10.600 1.00 96.50 72 PRO A CA 1
ATOM 537 C C . PRO A 1 72 ? -10.100 9.094 11.725 1.00 96.50 72 PRO A C 1
ATOM 539 O O . PRO A 1 72 ? -11.147 8.466 11.861 1.00 96.50 72 PRO A O 1
ATOM 542 N N . GLU A 1 73 ? -9.063 8.962 12.551 1.00 96.38 73 GLU A N 1
ATOM 543 C CA . GLU A 1 73 ? -9.021 8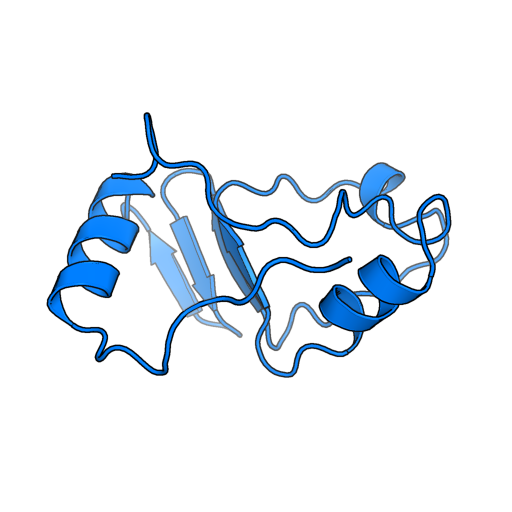.112 13.751 1.00 96.38 73 GLU A CA 1
ATOM 544 C C . GLU A 1 73 ? -9.179 6.600 13.514 1.00 96.38 73 GLU A C 1
ATOM 546 O O . GLU A 1 73 ? -9.402 5.835 14.455 1.00 96.38 73 GLU A O 1
ATOM 551 N N . VAL A 1 74 ? -8.957 6.144 12.284 1.00 96.00 74 VAL A N 1
ATOM 552 C CA . VAL A 1 74 ? -8.967 4.728 11.909 1.00 96.00 74 VAL A CA 1
ATOM 553 C C . VAL A 1 74 ? -7.539 4.189 11.933 1.00 96.00 74 VAL A C 1
ATOM 555 O O . VAL A 1 74 ? -6.728 4.514 11.066 1.00 96.00 74 VAL A O 1
ATOM 558 N N . SER A 1 75 ? -7.198 3.355 12.921 1.00 93.81 75 SER A N 1
ATOM 559 C CA . SER A 1 75 ? -5.891 2.685 12.930 1.00 93.81 75 SER A CA 1
ATOM 560 C C . SER A 1 75 ? -5.788 1.660 11.797 1.00 93.81 75 SER A C 1
ATOM 562 O O . SER A 1 75 ? -6.780 1.060 11.387 1.00 93.81 75 SER A O 1
ATOM 564 N N . LEU A 1 76 ? -4.562 1.426 11.313 1.00 92.44 76 LEU A N 1
ATOM 565 C CA . LEU A 1 76 ? -4.304 0.390 10.311 1.00 92.44 76 LEU A CA 1
ATOM 566 C C . LEU A 1 76 ? -4.749 -0.994 10.813 1.00 92.44 76 LEU A C 1
ATOM 568 O O . LEU A 1 76 ? -5.341 -1.752 10.058 1.00 92.44 76 LEU A O 1
ATOM 572 N N . GLU A 1 77 ? -4.506 -1.294 12.089 1.00 92.81 77 GLU A N 1
ATOM 573 C CA . GLU A 1 77 ? -4.954 -2.530 12.741 1.00 92.81 77 GLU A CA 1
ATOM 574 C C . GLU A 1 77 ? -6.478 -2.685 12.689 1.00 92.81 77 GLU A C 1
ATOM 576 O O . GLU A 1 77 ? -6.961 -3.671 12.142 1.00 92.81 77 GLU A O 1
ATOM 581 N N . ALA A 1 78 ? -7.229 -1.675 13.142 1.00 94.38 78 ALA A N 1
ATOM 582 C CA . ALA A 1 78 ? -8.689 -1.725 13.152 1.00 94.38 78 ALA A CA 1
ATOM 583 C C . ALA A 1 78 ? -9.272 -1.888 11.741 1.00 94.38 78 ALA A C 1
ATOM 585 O O . ALA A 1 78 ? -10.253 -2.607 11.555 1.00 94.38 78 ALA A O 1
ATOM 586 N N . LEU A 1 79 ? -8.658 -1.253 10.735 1.00 94.56 79 LEU A N 1
ATOM 587 C CA . LEU A 1 79 ? -9.062 -1.436 9.345 1.00 94.56 79 LEU A CA 1
ATOM 588 C C . LEU A 1 79 ? -8.831 -2.876 8.870 1.00 94.56 79 LEU A C 1
ATOM 590 O O . LEU A 1 79 ? -9.716 -3.453 8.245 1.00 94.56 79 LEU A O 1
ATOM 594 N N . ILE A 1 80 ? -7.653 -3.449 9.131 1.00 92.88 80 ILE A N 1
ATOM 595 C CA . ILE A 1 80 ? -7.331 -4.819 8.710 1.00 92.88 80 ILE A CA 1
ATOM 596 C C . ILE A 1 80 ? -8.241 -5.836 9.395 1.00 92.88 80 ILE A C 1
ATOM 598 O O . ILE A 1 80 ? -8.720 -6.756 8.728 1.00 92.88 80 ILE A O 1
ATOM 602 N N . ASP A 1 81 ? -8.516 -5.658 10.684 1.00 93.31 81 ASP A N 1
ATOM 603 C CA . ASP A 1 81 ? -9.419 -6.536 11.423 1.00 93.31 81 ASP A CA 1
ATOM 604 C C . ASP A 1 81 ? -10.832 -6.487 10.826 1.00 93.31 81 ASP A C 1
ATOM 606 O O . ASP A 1 81 ? -11.383 -7.530 10.468 1.00 93.31 81 ASP A O 1
ATOM 610 N N . ALA A 1 82 ? -11.370 -5.286 10.588 1.00 94.50 82 ALA A N 1
ATOM 611 C CA . ALA A 1 82 ? -12.687 -5.117 9.974 1.00 94.50 82 ALA A CA 1
ATOM 612 C C . ALA A 1 82 ? -12.753 -5.679 8.541 1.00 94.50 82 ALA A C 1
ATOM 614 O O . ALA A 1 82 ? -13.719 -6.348 8.177 1.00 94.50 82 ALA A O 1
ATOM 615 N N . LEU A 1 83 ? -11.722 -5.453 7.717 1.00 92.25 83 LEU A N 1
ATOM 616 C CA . LEU A 1 83 ? -11.651 -6.025 6.367 1.00 92.25 83 LEU A CA 1
ATOM 617 C C . LEU A 1 83 ? -11.640 -7.554 6.406 1.00 92.25 83 LEU A C 1
ATOM 619 O O . LEU A 1 83 ? -12.255 -8.186 5.557 1.00 92.25 83 LEU A O 1
ATOM 623 N N . THR A 1 84 ? -10.968 -8.151 7.386 1.00 90.00 84 THR A N 1
ATOM 624 C CA . THR A 1 84 ? -10.883 -9.610 7.535 1.00 90.00 84 THR A CA 1
ATOM 625 C C . THR A 1 84 ? -12.203 -10.221 7.983 1.00 90.00 84 THR A C 1
ATOM 627 O O . THR A 1 84 ? -12.539 -11.322 7.554 1.00 90.00 84 THR A O 1
ATOM 630 N N . GLU A 1 85 ? -12.947 -9.515 8.832 1.00 94.06 85 GLU A N 1
ATOM 631 C CA . GLU A 1 85 ? -14.279 -9.932 9.268 1.00 94.06 85 GLU A CA 1
ATOM 632 C C . GLU A 1 85 ? -15.300 -9.869 8.121 1.00 94.06 85 GLU A C 1
ATOM 634 O O . GLU A 1 85 ? -16.165 -10.737 8.009 1.00 94.06 85 GLU A O 1
ATOM 639 N N . LEU A 1 86 ? -15.185 -8.861 7.248 1.00 94.25 86 LEU A N 1
ATOM 640 C CA . LEU A 1 86 ? -16.155 -8.593 6.182 1.00 94.25 86 LEU A CA 1
ATOM 641 C C . LEU A 1 86 ? -15.826 -9.267 4.841 1.00 94.25 86 LEU A C 1
ATOM 643 O O . LEU A 1 86 ? -16.737 -9.531 4.053 1.00 94.25 86 LEU A O 1
ATOM 647 N N . ALA A 1 87 ? -14.550 -9.496 4.528 1.00 90.06 87 ALA A N 1
ATOM 648 C CA . ALA A 1 87 ? -14.142 -9.992 3.218 1.00 90.06 87 ALA A CA 1
ATOM 649 C C . ALA A 1 87 ? -14.454 -11.482 3.039 1.00 90.06 87 ALA A C 1
ATOM 651 O O . ALA A 1 87 ? -14.134 -12.324 3.877 1.00 90.06 87 ALA A O 1
ATOM 652 N N . ALA A 1 88 ? -14.998 -11.826 1.873 1.00 90.12 88 ALA A N 1
ATOM 653 C CA . ALA A 1 88 ? -15.082 -13.208 1.425 1.00 90.12 88 ALA A CA 1
ATOM 654 C C . ALA A 1 88 ? -13.787 -13.607 0.689 1.00 90.12 88 ALA A C 1
ATOM 656 O O . ALA A 1 88 ? -13.270 -12.813 -0.106 1.00 90.12 88 ALA A O 1
ATOM 657 N N . PRO A 1 89 ? -13.262 -14.830 0.887 1.00 85.25 89 PRO A N 1
ATOM 658 C CA . PRO A 1 89 ? -12.129 -15.322 0.111 1.00 85.25 89 PRO A CA 1
ATOM 659 C C . PRO A 1 89 ? -12.445 -15.342 -1.390 1.00 85.25 89 PRO A C 1
ATOM 661 O O . PRO A 1 89 ? -13.412 -15.968 -1.816 1.00 85.25 89 PRO A O 1
ATOM 664 N N . LEU A 1 90 ? -11.598 -14.699 -2.196 1.00 84.88 90 LEU A N 1
ATOM 665 C CA . LEU A 1 90 ? -11.696 -14.729 -3.663 1.00 84.88 90 LEU A CA 1
ATOM 666 C C . LEU A 1 90 ? -10.936 -15.915 -4.284 1.00 84.88 90 LEU A C 1
ATOM 668 O O . LEU A 1 90 ? -11.119 -16.234 -5.455 1.00 84.88 90 LEU A O 1
ATOM 672 N N . GLY A 1 91 ? -10.073 -16.569 -3.505 1.00 84.38 91 GLY A N 1
ATOM 673 C CA . GLY A 1 91 ? -9.205 -17.659 -3.940 1.00 84.38 91 GLY A CA 1
ATOM 674 C C . GLY A 1 91 ? -7.965 -17.768 -3.054 1.00 84.38 91 GLY A C 1
ATOM 675 O O . GLY A 1 91 ? -7.853 -17.086 -2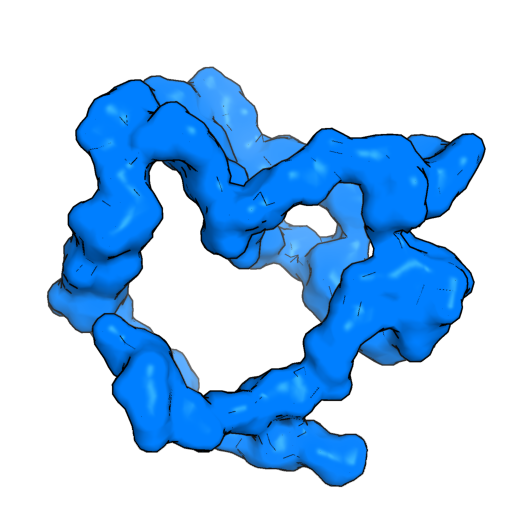.036 1.00 84.38 91 GLY A O 1
ATOM 676 N N . HIS A 1 92 ? -7.023 -18.622 -3.452 1.00 79.06 92 HIS A N 1
ATOM 677 C CA . HIS A 1 92 ? -5.706 -18.707 -2.823 1.00 79.06 92 HIS A CA 1
ATOM 678 C C . HIS A 1 92 ? -4.680 -18.010 -3.711 1.00 79.06 92 HIS A C 1
ATOM 680 O O . HIS A 1 92 ? -4.652 -18.239 -4.920 1.00 79.06 92 HIS A O 1
ATOM 686 N N . ALA A 1 93 ? -3.832 -17.175 -3.113 1.00 77.25 93 ALA A N 1
ATOM 687 C CA . ALA A 1 93 ? -2.719 -16.579 -3.834 1.00 77.25 93 ALA A CA 1
ATOM 688 C C . ALA A 1 93 ? -1.743 -17.687 -4.259 1.00 77.25 93 ALA A C 1
ATOM 690 O O . ALA A 1 93 ? -1.297 -18.481 -3.428 1.00 77.25 93 ALA A O 1
ATOM 691 N N . ALA A 1 94 ? -1.440 -17.756 -5.554 1.00 75.12 94 ALA A N 1
ATOM 692 C CA . ALA A 1 94 ? -0.430 -18.663 -6.076 1.00 75.12 94 ALA A CA 1
ATOM 693 C C . ALA A 1 94 ? 0.965 -18.032 -5.920 1.00 75.12 94 ALA A C 1
ATOM 695 O O . ALA A 1 94 ? 1.096 -16.814 -6.062 1.00 75.12 94 ALA A O 1
ATOM 696 N N . PRO A 1 95 ? 2.011 -18.825 -5.637 1.00 66.81 95 PRO A N 1
ATOM 697 C CA . PRO A 1 95 ? 3.381 -18.344 -5.739 1.00 66.81 95 PRO A CA 1
ATOM 698 C C . PRO A 1 95 ? 3.670 -17.891 -7.170 1.00 66.81 95 PRO A C 1
ATOM 700 O O . PRO A 1 95 ? 3.361 -18.603 -8.125 1.00 66.81 95 PRO A O 1
ATOM 703 N N . HIS A 1 96 ? 4.250 -16.699 -7.300 1.00 63.38 96 HIS A N 1
ATOM 704 C CA . HIS A 1 96 ? 4.813 -16.251 -8.565 1.00 63.38 96 HIS A CA 1
ATOM 705 C C . HIS A 1 96 ? 6.158 -16.976 -8.771 1.00 63.38 96 HIS A C 1
ATOM 707 O O . HIS A 1 96 ? 6.937 -17.022 -7.813 1.00 63.38 96 HIS A O 1
ATOM 713 N N . PRO A 1 97 ? 6.406 -17.605 -9.937 1.00 55.69 97 PRO A N 1
ATOM 714 C CA . PRO A 1 97 ? 7.692 -18.230 -10.249 1.00 55.69 97 PRO A CA 1
ATOM 715 C C . PRO A 1 97 ? 8.819 -17.203 -10.391 1.00 55.69 97 PRO A C 1
ATOM 717 O O . PRO A 1 97 ? 8.508 -16.025 -10.695 1.00 55.69 97 PRO A O 1
#

Sequence (97 aa):
MFAGKVLPLIGTYLGSAGEAHIAHAIESADCLLMLGVIVSDTNFGVSGRNIDMRTSIRVLDRTVVFGHHLYPEVSLEALIDALTELAAPLGHAAPHP

Secondary structure (DSSP, 8-state):
--TT----------GGGS-HHHHHHHHT-SSEEEESPPP-HHHH-SSS-SS-TTSEEEEETTEEEETTEEETT--HHHHHHHHHHHPPP--PPPPP-